Protein AF-P0CAY0-F1 (afdb_monomer_lite)

Sequence (80 aa):
MLRANVVVSLVIFAALMQCMNGKENITPWIYSMKQPVSCNREHSEIGICLSGIDDDIQNDGKCWKFCLMVAKSGGYNADK

Foldseek 3Di:
DPPPVVVVVVVVVVVVVVVVVVPPPPPCVLVVCPPQQAQEQADPVPGGFDPPALQDPVNVRVSQVVCCVRVVDGHHDPPD

Structure (mmCIF, N/CA/C/O backbone):
data_AF-P0CAY0-F1
#
_entry.id   AF-P0CAY0-F1
#
loop_
_atom_site.group_PDB
_atom_site.id
_atom_site.type_symbol
_atom_site.label_atom_id
_atom_site.label_alt_id
_atom_site.label_comp_id
_atom_site.label_asym_id
_atom_site.label_entity_id
_atom_site.label_seq_id
_atom_site.pdbx_PDB_ins_code
_atom_site.Cart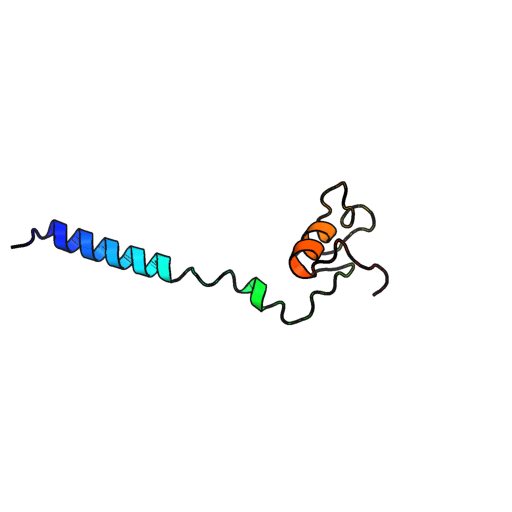n_x
_atom_site.Cartn_y
_atom_site.Cartn_z
_atom_site.occupancy
_atom_site.B_iso_or_equiv
_atom_site.auth_seq_id
_atom_site.auth_comp_id
_atom_site.auth_asym_id
_atom_site.auth_atom_id
_atom_site.pdbx_PDB_model_num
ATOM 1 N N . MET A 1 1 ? -28.284 0.947 44.834 1.00 58.62 1 MET A N 1
ATOM 2 C CA . MET A 1 1 ? -28.691 1.933 43.809 1.00 58.62 1 MET A CA 1
ATOM 3 C C . MET A 1 1 ? -27.467 2.324 42.998 1.00 58.62 1 MET A C 1
ATOM 5 O O . MET A 1 1 ? -26.528 2.862 43.574 1.00 58.62 1 MET A O 1
ATOM 9 N N . LEU A 1 2 ? -27.441 2.014 41.699 1.00 66.56 2 LEU A N 1
ATOM 10 C CA . LEU A 1 2 ? -26.423 2.567 40.800 1.00 66.56 2 LEU A CA 1
ATOM 11 C C . LEU A 1 2 ? -26.639 4.086 40.732 1.00 66.56 2 LEU A C 1
ATOM 13 O O . LEU A 1 2 ? -27.774 4.532 40.567 1.00 66.56 2 LEU A O 1
ATOM 17 N N . ARG A 1 3 ? -25.580 4.887 40.895 1.00 81.00 3 ARG A N 1
ATOM 18 C CA . ARG A 1 3 ? -25.692 6.347 40.741 1.00 81.00 3 ARG A CA 1
ATOM 19 C C . ARG A 1 3 ? -26.139 6.648 39.309 1.00 81.00 3 ARG A C 1
ATOM 21 O O . ARG A 1 3 ? -25.609 6.038 38.384 1.00 81.00 3 ARG A O 1
ATOM 28 N N . ALA A 1 4 ? -27.055 7.601 39.127 1.00 81.94 4 ALA A N 1
ATOM 29 C CA . ALA A 1 4 ? -27.570 7.988 37.808 1.00 81.94 4 ALA A CA 1
ATOM 30 C C . ALA A 1 4 ? -26.440 8.231 36.788 1.00 81.94 4 ALA A C 1
ATOM 32 O O . ALA A 1 4 ? -26.512 7.759 35.659 1.00 81.94 4 ALA A O 1
ATOM 33 N N . ASN A 1 5 ? -25.336 8.842 37.229 1.00 84.38 5 ASN A N 1
ATOM 34 C CA . ASN A 1 5 ? -24.156 9.101 36.400 1.00 84.38 5 ASN A CA 1
ATOM 35 C C . ASN A 1 5 ? -23.523 7.821 35.827 1.00 84.38 5 ASN A C 1
ATOM 37 O O . ASN A 1 5 ? -23.052 7.832 34.698 1.00 84.38 5 ASN A O 1
ATOM 41 N N . VAL A 1 6 ? -23.532 6.708 36.571 1.00 87.06 6 VAL A N 1
ATOM 42 C CA . VAL A 1 6 ? -22.987 5.422 36.096 1.00 87.06 6 VAL A CA 1
ATOM 43 C C . VAL A 1 6 ? -23.874 4.844 34.998 1.00 87.06 6 VAL A C 1
ATOM 45 O O . VAL A 1 6 ? -23.365 4.354 33.996 1.00 87.06 6 VAL A O 1
ATOM 48 N N . VAL A 1 7 ? -25.197 4.944 35.156 1.00 86.12 7 VAL A N 1
ATOM 49 C CA . VAL A 1 7 ? -26.157 4.480 34.143 1.00 86.12 7 VAL A CA 1
ATOM 50 C C . VAL A 1 7 ? -25.998 5.288 32.855 1.00 86.12 7 VAL A C 1
ATOM 52 O O . VAL A 1 7 ? -25.897 4.702 31.782 1.00 86.12 7 VAL A O 1
ATOM 55 N N . VAL A 1 8 ? -25.891 6.617 32.961 1.00 89.25 8 VAL A N 1
ATOM 56 C CA . VAL A 1 8 ? -25.665 7.501 31.806 1.00 89.25 8 VAL A CA 1
ATOM 57 C C . VAL A 1 8 ? -24.357 7.151 31.089 1.00 89.25 8 VAL A C 1
ATOM 59 O O . VAL A 1 8 ? -24.361 6.984 29.871 1.00 89.25 8 VAL A O 1
ATOM 62 N N . SER A 1 9 ? -23.258 6.959 31.826 1.00 91.25 9 SER A N 1
ATOM 63 C CA . SER A 1 9 ? -21.970 6.574 31.233 1.00 91.25 9 SER A CA 1
ATOM 64 C C . SER A 1 9 ? -22.027 5.234 30.493 1.00 91.25 9 SER A C 1
ATOM 66 O O . SER A 1 9 ? -21.463 5.117 29.407 1.00 91.25 9 SER A O 1
ATOM 68 N N . LEU A 1 10 ? -22.727 4.232 31.038 1.00 91.25 10 LEU A N 1
ATOM 69 C CA . LEU A 1 10 ? -22.881 2.925 30.386 1.00 91.25 10 LEU A CA 1
ATOM 70 C C . LEU A 1 10 ? -23.709 3.014 29.095 1.00 91.25 10 LEU A C 1
ATOM 72 O O . LEU A 1 10 ? -23.353 2.379 28.103 1.00 91.25 10 LEU A O 1
ATOM 76 N N . VAL A 1 11 ? -24.772 3.826 29.082 1.00 91.69 11 VAL A N 1
ATOM 77 C CA . VAL A 1 11 ? -25.606 4.046 27.886 1.00 91.69 11 VAL A CA 1
ATOM 78 C C . VAL A 1 11 ? -24.808 4.735 26.775 1.00 91.69 11 VAL A C 1
ATOM 80 O O . VAL A 1 11 ? -24.862 4.295 25.626 1.00 91.69 11 VAL A O 1
ATOM 83 N N . ILE A 1 12 ? -24.019 5.764 27.107 1.00 91.19 12 ILE A N 1
ATOM 84 C CA . ILE A 1 12 ? -23.149 6.448 26.135 1.00 91.19 12 ILE A CA 1
ATOM 85 C C . ILE A 1 12 ? -22.106 5.476 25.573 1.00 91.19 12 ILE A C 1
ATOM 87 O O . ILE A 1 12 ? -21.911 5.418 24.360 1.00 91.19 12 ILE A O 1
ATOM 91 N N . PHE A 1 13 ? -21.463 4.679 26.432 1.00 90.31 13 PHE A N 1
ATOM 92 C CA . PHE A 1 13 ? -20.468 3.701 25.997 1.00 90.31 13 PHE A CA 1
ATOM 93 C C . PHE A 1 13 ? -21.068 2.658 25.041 1.00 90.31 13 PHE A C 1
ATOM 95 O O . PHE A 1 13 ? -20.504 2.403 23.980 1.00 90.31 13 PHE A O 1
ATOM 102 N N . ALA A 1 14 ? -22.244 2.109 25.360 1.00 88.88 14 ALA A N 1
ATOM 103 C CA . ALA A 1 14 ? -22.934 1.157 24.489 1.00 88.88 14 ALA A CA 1
ATOM 104 C C . ALA A 1 14 ? -23.282 1.759 23.112 1.00 88.88 14 ALA A C 1
ATOM 106 O O . ALA A 1 14 ? -23.094 1.095 22.091 1.00 88.88 14 ALA A O 1
ATOM 107 N N . ALA A 1 15 ? -23.719 3.023 23.068 1.00 88.06 15 ALA A N 1
ATOM 108 C CA . ALA A 1 15 ? -23.994 3.733 21.818 1.00 88.06 15 ALA A CA 1
ATOM 109 C C . ALA A 1 15 ? -22.722 3.948 20.972 1.00 88.06 15 ALA A C 1
ATOM 111 O O . ALA A 1 15 ? -22.744 3.749 19.758 1.00 88.06 15 ALA A O 1
ATOM 112 N N . LEU A 1 16 ? -21.590 4.288 21.602 1.00 87.44 16 LEU A N 1
ATOM 113 C CA . LEU A 1 16 ? -20.301 4.419 20.908 1.00 87.44 16 LEU A CA 1
ATOM 114 C C . LEU A 1 16 ? -19.828 3.085 20.315 1.00 87.44 16 LEU A C 1
ATOM 116 O O . LEU A 1 16 ? -19.374 3.055 19.171 1.00 87.44 16 LEU A O 1
ATOM 120 N N . MET A 1 17 ? -19.990 1.978 21.047 1.00 84.81 17 MET A N 1
ATOM 121 C CA . MET A 1 17 ? -19.626 0.644 20.553 1.00 84.81 17 MET A CA 1
ATOM 122 C C . MET A 1 17 ? -20.488 0.223 19.354 1.00 84.81 17 MET A C 1
ATOM 124 O O . MET A 1 17 ? -19.961 -0.342 18.397 1.00 84.81 17 MET A O 1
ATOM 128 N N . GLN A 1 18 ? -21.784 0.557 19.342 1.00 78.81 18 GLN A N 1
ATOM 129 C CA . GLN A 1 18 ? -22.648 0.344 18.171 1.00 78.81 18 GLN A CA 1
ATOM 130 C C . GLN A 1 18 ? -22.185 1.160 16.952 1.00 78.81 18 GLN A C 1
ATOM 132 O O . GLN A 1 18 ? -22.172 0.642 15.836 1.00 78.81 18 GLN A O 1
ATOM 137 N N . CYS A 1 19 ? -21.731 2.402 17.157 1.00 75.38 19 CYS A N 1
ATOM 138 C CA . CYS A 1 19 ? -21.162 3.230 16.088 1.00 75.38 19 CYS A CA 1
ATOM 139 C C . CYS A 1 19 ? -19.833 2.685 15.537 1.00 75.38 19 CYS A C 1
ATOM 141 O O . CYS A 1 19 ? -19.517 2.919 14.368 1.00 75.38 19 CYS A O 1
ATOM 143 N N . MET A 1 20 ? -19.049 1.972 16.353 1.00 69.31 20 MET A N 1
ATOM 144 C CA . MET A 1 20 ? -17.781 1.367 15.927 1.00 69.31 20 MET A CA 1
ATOM 145 C C . MET A 1 20 ? -17.983 0.017 15.227 1.00 69.31 20 MET A C 1
ATOM 147 O O . MET A 1 20 ? -17.372 -0.208 14.184 1.00 69.31 20 MET A O 1
ATOM 151 N N . ASN A 1 21 ? -18.902 -0.829 15.706 1.00 63.12 21 ASN A N 1
ATOM 152 C CA . ASN A 1 21 ? -19.221 -2.113 15.061 1.00 63.12 21 ASN A CA 1
ATOM 153 C C . ASN A 1 21 ? -19.929 -1.968 13.699 1.00 63.12 21 ASN A C 1
ATOM 155 O O . ASN A 1 21 ? -20.005 -2.929 12.942 1.00 63.12 21 ASN A O 1
ATOM 159 N N . GLY A 1 22 ? -20.421 -0.775 13.350 1.00 58.25 22 GLY A N 1
ATOM 160 C CA . GLY A 1 22 ? -20.986 -0.481 12.027 1.00 58.25 22 GLY A CA 1
ATOM 161 C C . GLY A 1 22 ? -19.957 -0.192 10.924 1.00 58.25 22 GLY A C 1
ATOM 162 O O . GLY A 1 22 ? -20.356 0.095 9.796 1.00 58.25 22 GLY A O 1
ATOM 163 N N . LYS A 1 23 ? -18.648 -0.227 11.221 1.00 55.94 23 LYS A N 1
ATOM 164 C CA . LYS A 1 23 ? -17.578 0.180 10.288 1.00 55.94 23 LYS A CA 1
ATOM 165 C C . LYS A 1 23 ? -16.659 -0.949 9.804 1.00 55.94 23 LYS A C 1
ATOM 167 O O . LYS A 1 23 ? -15.665 -0.663 9.146 1.00 55.94 23 LYS A O 1
ATOM 172 N N . GLU A 1 24 ? -17.012 -2.215 10.034 1.00 54.09 24 GLU A N 1
ATOM 173 C CA . GLU A 1 24 ? -16.286 -3.366 9.459 1.00 54.09 24 GLU A CA 1
ATOM 174 C C . GLU A 1 24 ? -16.716 -3.734 8.028 1.00 54.09 24 GLU A C 1
ATOM 176 O O . GLU A 1 24 ? -16.183 -4.668 7.434 1.00 54.09 24 GLU A O 1
ATOM 181 N N . ASN A 1 25 ? -17.577 -2.930 7.397 1.00 50.94 25 ASN A N 1
ATOM 182 C CA . ASN A 1 25 ? -17.621 -2.883 5.939 1.00 50.94 25 ASN A CA 1
ATOM 183 C C . ASN A 1 25 ? -16.434 -2.061 5.444 1.00 50.94 25 ASN A C 1
ATOM 185 O O . ASN A 1 25 ? -16.546 -0.871 5.137 1.00 50.94 25 ASN A O 1
ATOM 189 N N . ILE A 1 26 ? -15.296 -2.758 5.393 1.00 50.94 26 ILE A N 1
ATOM 190 C CA . ILE A 1 26 ? -14.233 -2.595 4.405 1.00 50.94 26 ILE A CA 1
ATOM 191 C C . ILE A 1 26 ? -14.856 -1.946 3.176 1.00 50.94 26 ILE A C 1
ATOM 193 O O .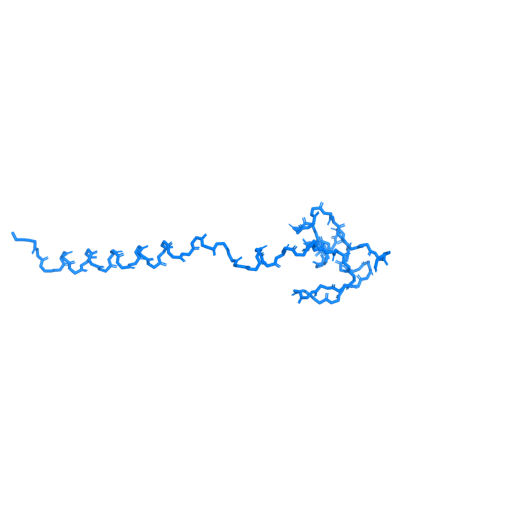 ILE A 1 26 ? -15.709 -2.532 2.511 1.00 50.94 26 ILE A O 1
ATOM 197 N N . THR A 1 27 ? -14.506 -0.681 2.995 1.00 45.75 27 THR A N 1
ATOM 198 C CA . THR A 1 27 ? -14.975 0.222 1.956 1.00 45.75 27 THR A CA 1
ATOM 199 C C . THR A 1 27 ? -15.607 -0.482 0.736 1.00 45.75 27 THR A C 1
ATOM 201 O O . THR A 1 27 ? -14.892 -1.185 0.013 1.00 45.75 27 THR A O 1
ATOM 204 N N . PRO A 1 28 ? -16.910 -0.258 0.453 1.00 46.81 28 PRO A N 1
ATOM 205 C CA . PRO A 1 28 ? -17.646 -0.901 -0.643 1.00 46.81 28 PRO A CA 1
ATOM 206 C C . PRO A 1 28 ? -17.031 -0.747 -2.042 1.00 46.81 28 PRO A C 1
ATOM 208 O O . PRO A 1 28 ? -17.446 -1.447 -2.963 1.00 46.81 28 PRO A O 1
ATOM 211 N N . TRP A 1 29 ? -16.031 0.122 -2.226 1.00 53.16 29 TRP A N 1
ATOM 212 C CA . TRP A 1 29 ? -15.325 0.240 -3.500 1.00 53.16 29 TRP A CA 1
ATOM 213 C C . TRP A 1 29 ? -14.535 -1.026 -3.863 1.00 53.16 29 TRP A C 1
ATOM 215 O O . TRP A 1 29 ? -14.439 -1.333 -5.044 1.00 53.16 29 TRP A O 1
ATOM 225 N N . ILE A 1 30 ? -14.069 -1.830 -2.895 1.00 49.72 30 ILE A N 1
ATOM 226 C CA . ILE A 1 30 ? -13.339 -3.079 -3.199 1.00 49.72 30 ILE A CA 1
ATOM 227 C C . ILE A 1 30 ? -14.274 -4.146 -3.798 1.00 49.72 30 ILE A C 1
ATOM 229 O O . ILE A 1 30 ? -13.875 -4.879 -4.697 1.00 49.72 30 ILE A O 1
ATOM 233 N N . TYR A 1 31 ? -15.539 -4.213 -3.367 1.00 44.75 31 TYR A N 1
ATOM 234 C CA . TYR A 1 31 ? -16.515 -5.174 -3.908 1.00 44.75 31 TYR A CA 1
ATOM 235 C C . TYR A 1 31 ? -17.190 -4.708 -5.207 1.00 44.75 31 TYR A C 1
ATOM 237 O O . TYR A 1 31 ? -17.757 -5.530 -5.929 1.00 44.75 31 TYR A O 1
ATOM 245 N N . SER A 1 32 ? -17.084 -3.419 -5.549 1.00 49.34 32 SER A N 1
ATOM 246 C CA . SER A 1 32 ? -17.520 -2.906 -6.854 1.00 49.34 32 SER A CA 1
ATOM 247 C C . SER A 1 32 ? -16.573 -3.306 -8.001 1.00 49.34 32 SER A C 1
ATOM 249 O O . SER A 1 32 ? -16.946 -3.198 -9.166 1.00 49.34 32 SER A O 1
ATOM 251 N N . MET A 1 33 ? -15.405 -3.878 -7.682 1.00 51.69 33 MET A N 1
ATOM 252 C CA . MET A 1 33 ? -14.410 -4.450 -8.604 1.00 51.69 33 MET A CA 1
ATOM 253 C C . MET A 1 33 ? -14.796 -5.847 -9.128 1.00 51.69 33 MET A C 1
ATOM 255 O O . MET A 1 33 ? -13.938 -6.694 -9.374 1.00 51.69 33 MET A O 1
ATOM 259 N N . LYS A 1 34 ? -16.093 -6.156 -9.268 1.00 49.56 34 LYS A N 1
ATOM 260 C CA . LYS A 1 34 ? -16.516 -7.437 -9.867 1.00 49.56 34 LYS A CA 1
ATOM 261 C C . LYS A 1 34 ? -16.313 -7.471 -11.386 1.00 49.56 34 LYS A C 1
ATOM 263 O O . LYS A 1 34 ? -16.491 -8.517 -12.006 1.00 49.56 34 LYS A O 1
ATOM 268 N N . GLN A 1 35 ? -15.929 -6.349 -11.988 1.00 51.28 35 GLN A N 1
ATOM 269 C CA . GLN A 1 35 ? -15.268 -6.373 -13.283 1.00 51.28 35 GLN A CA 1
ATOM 270 C C . GLN A 1 35 ? -13.782 -6.645 -13.038 1.00 51.28 35 GLN A C 1
ATOM 272 O O . GLN A 1 35 ? -13.212 -6.006 -12.155 1.00 51.28 35 GLN A O 1
ATOM 277 N N . PRO A 1 36 ? -13.152 -7.594 -13.757 1.00 55.34 36 PRO A N 1
ATOM 278 C CA . PRO A 1 36 ? -11.710 -7.770 -13.664 1.00 55.34 36 PRO A CA 1
ATOM 279 C C . PRO A 1 36 ? -11.093 -6.408 -13.947 1.00 55.34 36 PRO A C 1
ATOM 281 O O . PRO A 1 36 ? -11.297 -5.879 -15.038 1.00 55.34 36 PRO A O 1
ATOM 284 N N . VAL A 1 37 ? -10.429 -5.811 -12.957 1.00 59.66 37 VAL A N 1
ATOM 285 C CA . VAL A 1 37 ? -9.785 -4.514 -13.151 1.00 59.66 37 VAL A CA 1
ATOM 286 C C . VAL A 1 37 ? -8.697 -4.723 -14.169 1.00 59.66 37 VAL A C 1
ATOM 288 O O . VAL A 1 37 ? -7.637 -5.284 -13.897 1.00 59.66 37 VAL A O 1
ATOM 291 N N . SER A 1 38 ? -9.039 -4.367 -15.395 1.00 65.12 38 SER A N 1
ATOM 292 C CA . SER A 1 38 ? -8.130 -4.393 -16.505 1.00 65.12 38 SER A CA 1
ATOM 293 C C . SER A 1 38 ? -7.210 -3.209 -16.310 1.00 65.12 38 SER A C 1
ATOM 295 O O . SER A 1 38 ? -7.646 -2.061 -16.352 1.00 65.12 38 SER A O 1
ATOM 297 N N . CYS A 1 39 ? -5.949 -3.523 -16.059 1.00 72.88 39 CYS A N 1
ATOM 298 C CA . CYS A 1 39 ? -4.863 -2.571 -16.040 1.00 72.88 39 CYS A CA 1
ATOM 299 C C . CYS A 1 39 ? -4.644 -2.016 -17.444 1.00 72.88 39 CYS A C 1
ATOM 301 O O . CYS A 1 39 ? -3.806 -2.516 -18.197 1.00 72.88 39 CYS A O 1
ATOM 303 N N . ASN A 1 40 ? -5.472 -1.031 -17.785 1.00 74.50 40 ASN A N 1
ATOM 304 C CA . ASN A 1 40 ? -5.513 -0.339 -19.063 1.00 74.50 40 ASN A CA 1
ATOM 305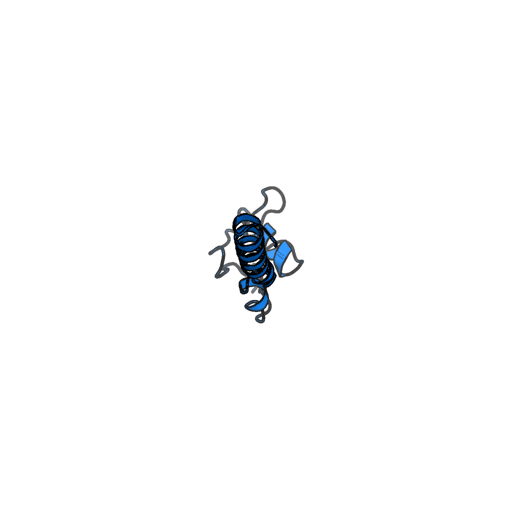 C C . ASN A 1 40 ? -4.906 1.056 -18.905 1.00 74.50 40 ASN A C 1
ATOM 307 O O . ASN A 1 40 ? -4.620 1.528 -17.805 1.00 74.50 40 ASN A O 1
ATOM 311 N N . ARG A 1 41 ? -4.771 1.768 -20.023 1.00 78.44 41 ARG A N 1
ATOM 312 C CA . ARG A 1 41 ? -4.307 3.158 -20.021 1.00 78.44 41 ARG A CA 1
ATOM 313 C C . ARG A 1 41 ? -5.249 4.118 -19.282 1.00 78.44 41 ARG A C 1
ATOM 315 O O . ARG A 1 41 ? -4.846 5.230 -18.977 1.00 78.44 41 ARG A O 1
ATOM 322 N N . GLU A 1 42 ? -6.485 3.731 -18.995 1.00 79.94 42 GLU A N 1
ATOM 323 C CA . GLU A 1 42 ? -7.446 4.555 -18.267 1.00 79.94 42 GLU A CA 1
ATOM 324 C C . GLU A 1 42 ? -8.125 3.732 -17.176 1.00 79.94 42 GLU A C 1
ATOM 326 O O . GLU A 1 42 ? -8.644 2.646 -17.433 1.00 79.94 42 GLU A O 1
ATOM 331 N N . HIS A 1 43 ? -8.118 4.275 -15.961 1.00 77.69 43 HIS A N 1
ATOM 332 C CA . HIS A 1 43 ? -8.795 3.714 -14.800 1.00 77.69 43 HIS A CA 1
ATOM 333 C C . HIS A 1 43 ? -9.835 4.715 -14.315 1.00 77.69 43 HIS A C 1
ATOM 335 O O . HIS A 1 43 ? -9.545 5.908 -14.191 1.00 77.69 43 HIS A O 1
ATOM 341 N N . SER A 1 44 ? -11.036 4.245 -13.991 1.00 81.25 44 SER A N 1
ATOM 342 C CA . SER A 1 44 ? -12.106 5.123 -13.510 1.00 81.25 44 SER A CA 1
ATOM 343 C C . SER A 1 44 ? -11.766 5.789 -12.168 1.00 81.25 44 SER A C 1
ATOM 345 O O . SER A 1 44 ? -12.291 6.857 -11.867 1.00 81.25 44 SER A O 1
ATOM 347 N N . GLU A 1 45 ? -10.876 5.189 -11.374 1.00 80.62 45 GLU A N 1
ATOM 348 C CA . GLU A 1 45 ? -10.520 5.638 -10.026 1.00 80.62 45 GLU A CA 1
ATOM 349 C C . GLU A 1 45 ? -9.375 6.661 -9.999 1.00 80.62 45 GLU A C 1
ATOM 351 O O . GLU A 1 45 ? -9.383 7.569 -9.169 1.00 80.62 45 GLU A O 1
ATOM 356 N N . ILE A 1 46 ? -8.376 6.506 -10.877 1.00 83.06 46 ILE A N 1
ATOM 357 C CA . ILE A 1 46 ? -7.138 7.315 -10.878 1.00 83.06 46 ILE A CA 1
ATOM 358 C C . ILE A 1 46 ? -6.916 8.104 -12.178 1.00 83.06 46 ILE A C 1
ATOM 360 O O . ILE A 1 46 ? -5.967 8.886 -12.273 1.00 83.06 46 ILE A O 1
ATOM 364 N N . GLY A 1 47 ? -7.782 7.912 -13.175 1.00 84.50 47 GLY A N 1
ATOM 365 C CA . GLY A 1 47 ? -7.707 8.548 -14.485 1.00 84.50 47 GLY A CA 1
ATOM 366 C C . GLY A 1 47 ? -6.730 7.870 -15.450 1.00 84.50 47 GLY A C 1
ATOM 367 O O . GLY A 1 47 ? -6.432 6.678 -15.357 1.00 84.50 47 GLY A O 1
ATOM 368 N N . ILE A 1 48 ? -6.247 8.657 -16.413 1.00 84.94 48 ILE A N 1
ATOM 369 C CA . ILE A 1 48 ? -5.376 8.200 -17.503 1.00 84.94 48 ILE A CA 1
ATOM 370 C C . ILE A 1 48 ? -3.943 7.984 -17.002 1.00 84.94 48 ILE A C 1
ATOM 372 O O . ILE A 1 48 ? -3.380 8.842 -16.321 1.00 84.94 48 ILE A O 1
ATOM 376 N N . CYS A 1 49 ? -3.338 6.874 -17.406 1.00 83.81 49 CYS A N 1
ATOM 377 C CA . CYS A 1 49 ? -1.946 6.503 -17.211 1.00 83.81 49 CYS A CA 1
ATOM 378 C C . CYS A 1 49 ? -1.077 6.947 -18.393 1.00 83.81 49 CYS A C 1
ATOM 380 O O . CYS A 1 49 ? -1.396 6.707 -19.564 1.00 83.81 49 CYS A O 1
ATOM 382 N N . LEU A 1 50 ? 0.054 7.572 -18.088 1.00 83.00 50 LEU A N 1
ATOM 383 C CA . LEU A 1 50 ? 1.104 7.901 -19.042 1.00 83.00 50 LEU A CA 1
ATOM 384 C C . LEU A 1 50 ? 2.188 6.816 -19.045 1.00 83.00 50 LEU A C 1
ATOM 386 O O . LEU A 1 50 ? 2.788 6.523 -18.009 1.00 83.00 50 LEU A O 1
ATOM 390 N N . SER A 1 51 ? 2.470 6.262 -20.227 1.00 79.56 51 SER A N 1
ATOM 391 C CA . SER A 1 51 ? 3.483 5.216 -20.418 1.00 79.56 51 SER A CA 1
ATOM 392 C C . SER A 1 51 ? 4.841 5.712 -19.935 1.00 79.56 51 SER A C 1
ATOM 394 O O . SER A 1 51 ? 5.267 6.801 -20.313 1.00 79.56 51 SER A O 1
ATOM 396 N N . GLY A 1 52 ? 5.518 4.911 -19.111 1.00 79.12 52 GLY A N 1
ATOM 397 C CA . GLY A 1 52 ? 6.852 5.222 -18.587 1.00 79.12 52 GLY A CA 1
ATOM 398 C C . GLY A 1 52 ? 6.902 6.271 -17.470 1.00 79.12 52 GLY A C 1
ATOM 399 O O . GLY A 1 52 ? 7.976 6.498 -16.932 1.00 79.12 52 GLY A O 1
ATOM 400 N N . ILE A 1 53 ? 5.774 6.895 -17.107 1.00 82.19 53 ILE A N 1
ATOM 401 C CA . ILE A 1 53 ? 5.682 7.799 -15.946 1.00 82.19 53 ILE A CA 1
ATOM 40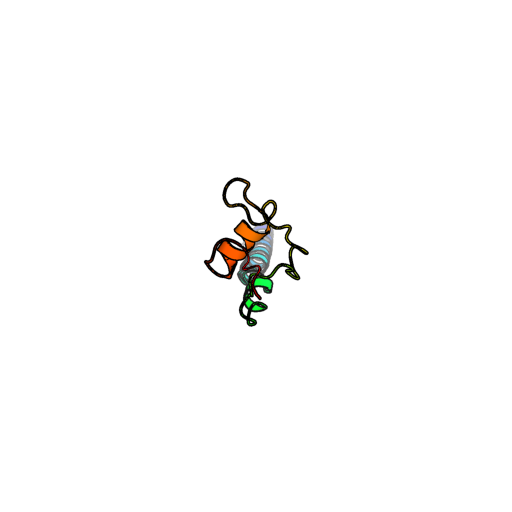2 C C . ILE A 1 53 ? 4.796 7.159 -14.880 1.00 82.19 53 ILE A C 1
ATOM 404 O O . ILE A 1 53 ? 5.233 6.870 -13.772 1.00 82.19 53 ILE A O 1
ATOM 408 N N . ASP A 1 54 ? 3.539 6.898 -15.235 1.00 83.94 54 ASP A N 1
ATOM 409 C CA . ASP A 1 54 ? 2.542 6.356 -14.312 1.00 83.94 54 ASP A CA 1
ATOM 410 C C . ASP A 1 54 ? 2.622 4.833 -14.187 1.00 83.94 54 ASP A C 1
ATOM 412 O O . ASP A 1 54 ? 2.006 4.260 -13.289 1.00 83.94 54 ASP A O 1
ATOM 416 N N . ASP A 1 55 ? 3.372 4.195 -15.082 1.00 75.62 55 ASP A N 1
ATOM 417 C CA . ASP A 1 55 ? 3.546 2.745 -15.150 1.00 75.62 55 ASP A CA 1
ATOM 418 C C . ASP A 1 55 ? 4.913 2.246 -14.691 1.00 75.62 55 ASP A C 1
ATOM 420 O O . ASP A 1 55 ? 5.269 1.087 -14.879 1.00 75.62 55 ASP A O 1
ATOM 424 N N . ASP A 1 56 ? 5.709 3.145 -14.125 1.00 78.19 56 ASP A N 1
ATOM 425 C CA . ASP A 1 56 ? 7.077 2.849 -13.744 1.00 78.19 56 ASP A CA 1
ATOM 426 C C . ASP A 1 56 ? 7.157 2.319 -12.307 1.00 78.19 56 ASP A C 1
ATOM 428 O O . ASP A 1 56 ? 6.702 2.961 -11.355 1.00 78.19 56 ASP A O 1
ATOM 432 N N . ILE A 1 57 ? 7.800 1.158 -12.157 1.00 79.38 57 ILE A N 1
ATOM 433 C CA . ILE A 1 57 ? 8.137 0.552 -10.867 1.00 79.38 57 ILE A CA 1
ATOM 434 C C . ILE A 1 57 ? 9.095 1.425 -10.048 1.00 79.38 57 ILE A C 1
ATOM 436 O O . ILE A 1 57 ? 9.022 1.414 -8.822 1.00 79.38 57 ILE A O 1
ATOM 440 N N . GLN A 1 58 ? 9.995 2.173 -10.692 1.00 79.94 58 GLN A N 1
ATOM 441 C CA . GLN A 1 58 ? 11.021 2.953 -9.990 1.00 79.94 58 GLN A CA 1
ATOM 442 C C . GLN A 1 58 ? 10.460 4.228 -9.359 1.00 79.94 58 GLN A C 1
ATOM 444 O O . GLN A 1 58 ? 10.992 4.698 -8.356 1.00 79.94 58 GLN A O 1
ATOM 449 N N . ASN A 1 59 ? 9.384 4.770 -9.930 1.00 76.12 59 ASN A N 1
ATOM 450 C CA . ASN A 1 59 ? 8.804 6.050 -9.533 1.00 76.12 59 ASN A CA 1
ATOM 451 C C . ASN A 1 59 ? 7.487 5.911 -8.754 1.00 76.12 59 ASN A C 1
ATOM 453 O O . ASN A 1 59 ? 6.777 6.903 -8.593 1.00 76.12 59 ASN A O 1
ATOM 457 N N . ASP A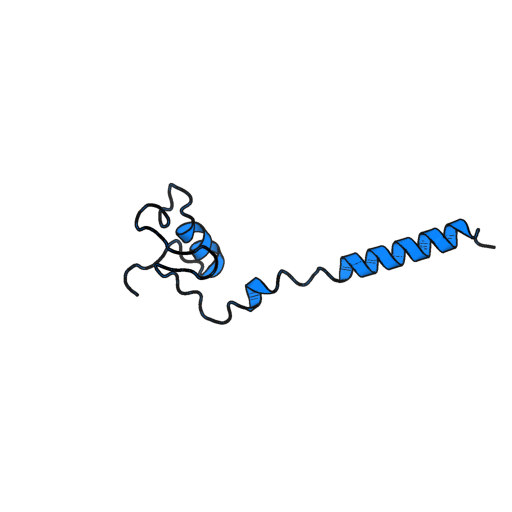 1 60 ? 7.141 4.702 -8.287 1.00 75.25 60 ASP A N 1
ATOM 458 C CA . ASP A 1 60 ? 5.834 4.413 -7.677 1.00 75.25 60 ASP A CA 1
ATOM 459 C C . ASP A 1 60 ? 4.680 4.951 -8.542 1.00 75.25 60 ASP A C 1
ATOM 461 O O . ASP A 1 60 ? 3.739 5.588 -8.050 1.00 75.25 60 ASP A O 1
ATOM 465 N N . GLY A 1 61 ? 4.772 4.703 -9.856 1.00 81.44 61 GLY A N 1
ATOM 466 C CA . GLY A 1 61 ? 3.813 5.195 -10.833 1.00 81.44 61 GLY A CA 1
ATOM 467 C C . GLY A 1 61 ? 2.383 4.894 -10.388 1.00 81.44 61 GLY A C 1
ATOM 468 O O . GLY A 1 61 ? 2.078 3.801 -9.898 1.00 81.44 61 GLY A O 1
ATOM 469 N N . LYS A 1 62 ? 1.480 5.872 -10.507 1.00 84.25 62 LYS A N 1
ATOM 470 C CA . LYS A 1 62 ? 0.123 5.744 -9.948 1.00 84.25 62 LYS A CA 1
ATOM 471 C C . LYS A 1 62 ? -0.601 4.493 -10.465 1.00 84.25 62 LYS A C 1
ATOM 473 O O . LYS A 1 62 ? -1.299 3.832 -9.698 1.00 84.25 62 LYS A O 1
ATOM 478 N N . CYS A 1 63 ? -0.386 4.144 -11.733 1.00 83.81 63 CYS A N 1
ATOM 479 C CA . CYS A 1 63 ? -0.976 2.974 -12.366 1.00 83.81 63 CYS A CA 1
ATOM 480 C C . CYS A 1 63 ? -0.211 1.709 -12.015 1.00 83.81 63 CYS A C 1
ATOM 482 O O . CYS A 1 63 ? -0.858 0.716 -11.701 1.00 83.81 63 CYS A O 1
ATOM 484 N N . TRP A 1 64 ? 1.121 1.767 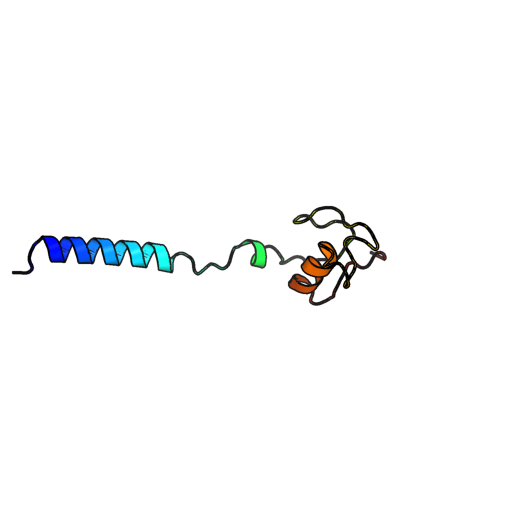-11.918 1.00 81.06 64 TRP A N 1
ATOM 485 C CA . TRP A 1 64 ? 1.915 0.677 -11.351 1.00 81.06 64 TRP A CA 1
ATOM 486 C C . TRP A 1 64 ? 1.366 0.239 -9.990 1.00 81.06 64 TRP A C 1
ATOM 488 O O . TRP A 1 64 ? 1.025 -0.929 -9.790 1.00 81.06 64 TRP A O 1
ATOM 498 N N . LYS A 1 65 ? 1.201 1.197 -9.075 1.00 82.69 65 LYS A N 1
ATOM 499 C CA . LYS A 1 65 ? 0.733 0.960 -7.709 1.00 82.69 65 LYS A CA 1
ATOM 500 C C . LYS A 1 65 ? -0.721 0.490 -7.660 1.00 82.69 65 LYS A C 1
ATOM 502 O O . LYS A 1 65 ? -1.039 -0.429 -6.906 1.00 82.69 65 LYS A O 1
ATOM 507 N N . PHE A 1 66 ? -1.596 1.101 -8.454 1.00 81.81 66 PHE A N 1
ATOM 508 C CA . PHE A 1 66 ? -3.003 0.714 -8.522 1.00 81.81 66 PHE A CA 1
ATOM 509 C C . PHE A 1 66 ? -3.167 -0.710 -9.063 1.00 81.81 66 PHE A C 1
ATOM 511 O O . PHE A 1 66 ? -3.804 -1.551 -8.429 1.00 81.81 66 PHE A O 1
ATOM 518 N N . CYS A 1 67 ? -2.501 -1.021 -10.169 1.00 80.44 67 CYS A N 1
ATOM 519 C CA . CYS A 1 67 ? -2.528 -2.344 -10.776 1.00 80.44 67 CYS A CA 1
ATOM 520 C C . CYS A 1 67 ? -1.926 -3.423 -9.888 1.00 80.44 67 CYS A C 1
ATOM 522 O O . CYS A 1 67 ? -2.510 -4.502 -9.746 1.00 80.44 67 CYS A O 1
ATOM 524 N N . LEU A 1 68 ? -0.829 -3.108 -9.196 1.00 80.06 68 LEU A N 1
ATOM 525 C CA . LEU A 1 68 ? -0.220 -4.032 -8.250 1.00 80.06 68 LEU A CA 1
ATOM 526 C C . LEU A 1 68 ? -1.178 -4.372 -7.097 1.00 80.06 68 LEU A C 1
ATOM 528 O O . LEU A 1 68 ? -1.245 -5.531 -6.685 1.00 80.06 68 LEU A O 1
ATOM 532 N N . MET A 1 69 ? -1.947 -3.395 -6.602 1.00 74.31 69 MET A N 1
ATOM 533 C CA . MET A 1 69 ? -2.924 -3.619 -5.530 1.00 74.31 69 MET A CA 1
ATOM 534 C C . MET A 1 69 ? -4.151 -4.409 -5.985 1.00 74.31 69 MET A C 1
ATOM 536 O O . MET A 1 69 ? -4.666 -5.220 -5.215 1.00 74.31 69 MET A O 1
ATOM 540 N N . VAL A 1 70 ? -4.631 -4.175 -7.206 1.00 70.81 70 VAL A N 1
ATOM 541 C CA . VAL A 1 70 ? -5.926 -4.709 -7.639 1.00 70.81 70 VAL A CA 1
ATOM 542 C C . VAL A 1 70 ? -5.794 -5.988 -8.464 1.00 70.81 70 VAL A C 1
ATOM 544 O O . VAL A 1 70 ? -6.495 -6.966 -8.208 1.00 70.81 70 VAL A O 1
ATOM 547 N N . ALA A 1 71 ? -4.889 -6.004 -9.440 1.00 68.12 71 ALA A N 1
ATOM 548 C CA . ALA A 1 71 ? -4.722 -7.109 -10.381 1.00 68.12 71 ALA A CA 1
ATOM 549 C C . ALA A 1 71 ? -3.570 -8.057 -10.002 1.00 68.12 71 ALA A C 1
ATOM 551 O O . ALA A 1 71 ? -3.389 -9.087 -10.651 1.00 68.12 71 ALA A O 1
ATOM 552 N N . LYS A 1 72 ? -2.783 -7.730 -8.962 1.00 65.81 72 LYS A N 1
ATOM 553 C CA . LYS A 1 72 ? -1.513 -8.405 -8.606 1.00 65.81 72 LYS A CA 1
ATOM 554 C C . LYS A 1 72 ? -0.479 -8.421 -9.742 1.00 65.81 72 LYS A C 1
ATOM 556 O O . LYS A 1 72 ? 0.534 -9.110 -9.639 1.00 65.81 72 LYS A O 1
ATOM 561 N N . SER A 1 73 ? -0.716 -7.658 -10.805 1.00 63.34 73 SER A N 1
ATOM 562 C CA . SER A 1 73 ? 0.233 -7.365 -11.871 1.00 63.34 73 SER A CA 1
ATOM 563 C C . SER A 1 73 ? 0.680 -5.922 -11.703 1.00 63.34 73 SER A C 1
ATOM 565 O O . SER A 1 73 ? -0.159 -5.033 -11.603 1.00 63.34 73 SER A O 1
ATOM 567 N N . GLY A 1 74 ? 1.984 -5.678 -11.639 1.00 61.38 74 GLY A N 1
ATOM 568 C CA . GLY A 1 74 ? 2.490 -4.314 -11.711 1.00 61.38 74 GLY A CA 1
ATOM 569 C C . GLY A 1 74 ? 2.236 -3.742 -13.103 1.00 61.38 74 GLY A C 1
ATOM 570 O O . GLY A 1 74 ? 2.481 -4.416 -14.101 1.00 61.38 74 GLY A O 1
ATOM 571 N N . GLY A 1 75 ? 1.729 -2.518 -13.129 1.00 60.44 75 GLY A N 1
ATOM 572 C CA . GLY A 1 75 ? 1.550 -1.722 -14.334 1.00 60.44 75 GLY A CA 1
ATOM 573 C C . GLY A 1 75 ? 0.401 -2.110 -15.269 1.00 60.44 75 GLY A C 1
ATOM 574 O O . GLY A 1 75 ? -0.349 -3.054 -15.007 1.00 60.44 75 GLY A O 1
ATOM 575 N N . TYR A 1 76 ? 0.229 -1.331 -16.336 1.00 67.12 76 TYR A N 1
ATOM 576 C CA . TYR A 1 76 ? -0.804 -1.471 -17.348 1.00 67.12 76 TYR A CA 1
ATOM 577 C C . TYR A 1 76 ? -0.248 -2.064 -18.637 1.00 67.12 76 TYR A C 1
ATOM 579 O O . TYR A 1 76 ? 0.811 -1.696 -19.135 1.00 67.12 76 TYR A O 1
ATOM 587 N N . ASN A 1 77 ? -0.999 -2.993 -19.223 1.00 59.50 77 ASN A N 1
ATOM 588 C CA . ASN A 1 77 ? -0.639 -3.521 -20.530 1.00 59.50 77 ASN A CA 1
ATOM 589 C C . ASN A 1 77 ? -1.123 -2.510 -21.569 1.00 59.50 77 ASN A C 1
ATOM 591 O O . ASN A 1 77 ? -2.325 -2.342 -21.750 1.00 59.50 77 ASN A O 1
ATOM 595 N N . ALA A 1 78 ? -0.198 -1.841 -22.259 1.00 56.09 78 ALA A N 1
ATOM 596 C CA . ALA A 1 78 ? -0.524 -0.929 -23.359 1.00 56.09 78 ALA A CA 1
ATOM 597 C C . ALA A 1 78 ? -1.160 -1.639 -24.579 1.00 56.09 78 ALA A C 1
ATOM 599 O O . ALA A 1 78 ? -1.574 -0.972 -25.523 1.00 56.09 78 ALA A O 1
ATOM 600 N N . ASP A 1 79 ? -1.245 -2.973 -24.540 1.00 54.59 79 ASP A N 1
ATOM 601 C CA . ASP A 1 79 ? -1.678 -3.848 -25.633 1.00 54.59 79 ASP A CA 1
ATOM 602 C C . ASP A 1 79 ? -3.155 -4.299 -25.539 1.00 54.59 79 ASP A C 1
ATOM 604 O O . ASP A 1 79 ? -3.555 -5.243 -26.227 1.00 54.59 79 ASP A O 1
ATOM 608 N N . LYS A 1 80 ? -3.981 -3.662 -24.695 1.00 45.94 80 LYS A N 1
ATOM 609 C CA . LYS A 1 80 ? -5.446 -3.844 -24.664 1.00 45.94 80 LYS A CA 1
ATOM 610 C C . LYS A 1 80 ? -6.179 -2.513 -24.745 1.00 45.94 80 LYS A C 1
ATOM 612 O O . LYS A 1 80 ? -7.249 -2.511 -25.392 1.00 45.94 80 LYS A O 1
#

InterPro domains:
  IPR022618 Defensin-like protein 20-28 [PTHR34453] (1-76)

Secondary structure (DSSP, 8-state):
---HHHHHHHHHHHHHHHHHHTT-S--TTTTT--S-----SEETTTEEPPTTTTT-TTTT-HHHHHHHHHTSS-S--TT-

pLDDT: mean 72.2, std 13.81, range [44.75, 91.69]

Radius of gyration: 22.41 Å; chains: 1; bounding box: 40×18×69 Å

Organism: Arabidopsis thaliana (NCBI:txid3702)